Protein AF-A0A2K5SFR6-F1 (afdb_monomer_lite)

Radius of gyration: 25.39 Å; chains: 1; bounding box: 59×29×56 Å

Organism: Cebus imitator (NCBI:txid2715852)

InterPro domains:
  IPR006846 Small ribosomal subunit protein eS30 [PF04758] (9-57)

Structure (mmCIF, N/CA/C/O backbone):
data_AF-A0A2K5SFR6-F1
#
_entry.id   AF-A0A2K5SFR6-F1
#
loop_
_atom_site.group_PDB
_atom_site.id
_atom_site.type_symbol
_atom_site.label_atom_id
_atom_site.label_alt_id
_atom_site.label_comp_id
_atom_site.label_asym_id
_atom_site.label_entity_id
_atom_site.label_seq_id
_atom_site.pdbx_PDB_ins_code
_atom_site.Cartn_x
_atom_site.Cartn_y
_atom_site.Cartn_z
_atom_site.occupancy
_atom_site.B_iso_or_equiv
_atom_site.auth_seq_id
_atom_site.auth_comp_id
_atom_site.auth_asym_id
_atom_site.auth_atom_id
_atom_site.pdbx_PDB_model_num
ATOM 1 N N . MET A 1 1 ? 35.902 -18.239 -41.750 1.00 46.56 1 MET A N 1
ATOM 2 C CA . MET A 1 1 ? 34.615 -18.613 -41.126 1.00 46.56 1 MET A CA 1
ATOM 3 C C . MET A 1 1 ? 34.106 -17.425 -40.326 1.00 46.56 1 MET A C 1
ATOM 5 O O . MET A 1 1 ? 34.639 -17.160 -39.262 1.00 46.56 1 MET A O 1
ATOM 9 N N . GLY A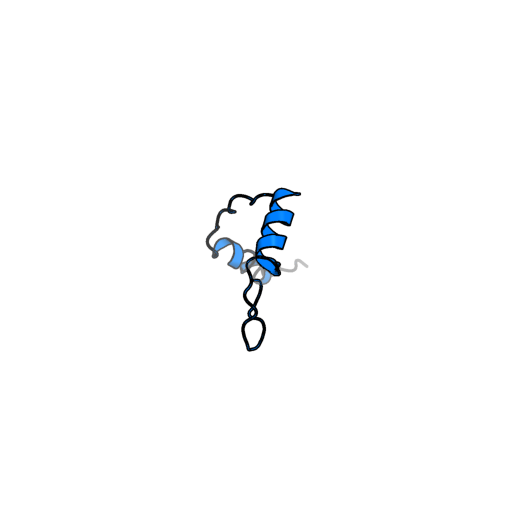 1 2 ? 33.158 -16.659 -40.863 1.00 49.53 2 GLY A N 1
ATOM 10 C CA . GLY A 1 2 ? 32.507 -15.567 -40.138 1.00 49.53 2 GLY A CA 1
ATOM 11 C C . GLY A 1 2 ? 31.017 -15.856 -40.105 1.00 49.53 2 GLY A C 1
ATOM 12 O O . GLY A 1 2 ? 30.359 -15.746 -41.135 1.00 49.53 2 GLY A O 1
ATOM 13 N N . LEU A 1 3 ? 30.502 -16.313 -38.963 1.00 53.31 3 LEU A N 1
ATOM 14 C CA . LEU A 1 3 ? 29.070 -16.549 -38.804 1.00 53.31 3 LEU A CA 1
ATOM 15 C C . LEU A 1 3 ? 28.336 -15.209 -38.915 1.00 53.31 3 LEU A C 1
ATOM 17 O O . LEU A 1 3 ? 28.464 -14.344 -38.051 1.00 53.31 3 LEU A O 1
ATOM 21 N N . HIS A 1 4 ? 27.562 -15.045 -39.985 1.00 56.62 4 HIS A N 1
ATOM 22 C CA . HIS A 1 4 ? 26.633 -13.936 -40.135 1.00 56.62 4 HIS A CA 1
ATOM 23 C C . HIS A 1 4 ? 25.474 -14.167 -39.155 1.00 56.62 4 HIS A C 1
ATOM 25 O O . HIS A 1 4 ? 24.625 -15.036 -39.359 1.00 56.62 4 HIS A O 1
ATOM 31 N N . VAL A 1 5 ? 25.479 -13.442 -38.036 1.00 67.00 5 VAL A N 1
ATOM 32 C CA . VAL A 1 5 ? 24.428 -13.528 -37.018 1.00 67.00 5 VAL A CA 1
ATOM 33 C C . VAL A 1 5 ? 23.171 -12.864 -37.567 1.00 67.00 5 VAL A C 1
ATOM 35 O O . VAL A 1 5 ? 23.141 -11.663 -37.826 1.00 67.00 5 VAL A O 1
ATOM 38 N N . HIS A 1 6 ? 22.106 -13.643 -37.734 1.00 65.00 6 HIS A N 1
ATOM 39 C CA . HIS A 1 6 ? 20.822 -13.113 -38.172 1.00 65.00 6 HIS A CA 1
ATOM 40 C C . HIS A 1 6 ? 20.138 -12.359 -37.019 1.00 65.00 6 HIS A C 1
ATOM 42 O O . HIS A 1 6 ? 19.638 -12.966 -36.074 1.00 65.00 6 HIS A O 1
ATOM 48 N N . VAL A 1 7 ? 20.089 -11.026 -37.101 1.00 63.28 7 VAL A N 1
ATOM 49 C CA . VAL A 1 7 ? 19.657 -10.077 -36.042 1.00 63.28 7 VAL A CA 1
ATOM 50 C C . VAL A 1 7 ? 18.138 -10.119 -35.733 1.00 63.28 7 VAL A C 1
ATOM 52 O O . VAL A 1 7 ? 17.574 -9.196 -35.151 1.00 63.28 7 VAL A O 1
ATOM 55 N N . LYS A 1 8 ? 17.412 -11.188 -36.097 1.00 61.97 8 LYS A N 1
ATOM 56 C CA . LYS A 1 8 ? 15.950 -11.280 -35.871 1.00 61.97 8 LYS A CA 1
ATOM 57 C C . LYS A 1 8 ? 15.556 -11.476 -34.399 1.00 61.97 8 LYS A C 1
ATOM 59 O O . LYS A 1 8 ? 14.420 -11.163 -34.046 1.00 61.97 8 LYS A O 1
ATOM 64 N N . SER A 1 9 ? 16.444 -11.967 -33.533 1.00 71.31 9 SER A N 1
ATOM 65 C CA . SER A 1 9 ? 16.113 -12.283 -32.130 1.00 71.31 9 SER A CA 1
ATOM 66 C C . SER A 1 9 ? 15.962 -11.050 -31.226 1.00 71.31 9 SER A C 1
ATOM 68 O O . SER A 1 9 ? 15.207 -11.097 -30.256 1.00 71.31 9 SER A O 1
ATOM 70 N N . LEU A 1 10 ? 16.609 -9.928 -31.560 1.00 75.00 10 LEU A N 1
ATOM 71 C CA . LEU A 1 10 ? 16.617 -8.703 -30.743 1.00 75.00 10 LEU A CA 1
ATOM 72 C C . LEU A 1 10 ? 15.544 -7.677 -31.136 1.00 75.00 10 LEU A C 1
ATOM 74 O O . LEU A 1 10 ? 15.279 -6.747 -30.379 1.00 75.00 10 LEU A O 1
ATOM 78 N N . ALA A 1 11 ? 14.865 -7.867 -32.269 1.00 80.50 11 ALA A N 1
ATOM 79 C CA . ALA A 1 11 ? 13.921 -6.897 -32.832 1.00 80.50 11 ALA A CA 1
ATOM 80 C C . ALA A 1 11 ? 12.705 -6.573 -31.933 1.00 80.50 11 ALA A C 1
ATOM 82 O O . ALA A 1 11 ? 12.002 -5.593 -32.166 1.00 80.50 11 ALA A O 1
ATOM 83 N N . ARG A 1 12 ? 12.424 -7.398 -30.914 1.00 81.38 12 ARG A N 1
ATOM 84 C CA . ARG A 1 12 ? 11.296 -7.217 -29.978 1.00 81.38 12 ARG A CA 1
ATOM 85 C C . ARG A 1 12 ? 11.715 -6.793 -28.570 1.00 81.38 12 ARG A C 1
ATOM 87 O O . ARG A 1 12 ? 10.846 -6.630 -27.711 1.00 81.38 12 ARG A O 1
ATOM 94 N N . ALA A 1 13 ? 13.011 -6.613 -28.318 1.00 87.31 13 ALA A N 1
ATOM 95 C CA . ALA A 1 13 ? 13.494 -6.170 -27.018 1.00 87.31 13 ALA A CA 1
ATOM 96 C C . ALA A 1 13 ? 12.919 -4.780 -26.689 1.00 87.31 13 ALA A C 1
ATOM 98 O O . ALA A 1 13 ? 12.964 -3.862 -27.500 1.00 87.31 13 ALA A O 1
ATOM 99 N N . GLY A 1 14 ? 12.309 -4.630 -25.511 1.00 85.38 14 GLY A N 1
ATOM 100 C CA . GLY A 1 14 ? 11.764 -3.347 -25.054 1.00 85.38 14 GLY A CA 1
ATOM 101 C C . GLY A 1 14 ? 10.424 -2.909 -25.667 1.00 85.38 14 GLY A C 1
ATOM 102 O O . GLY A 1 14 ? 9.862 -1.931 -25.173 1.00 85.38 14 GLY A O 1
ATOM 103 N N . LYS A 1 15 ? 9.8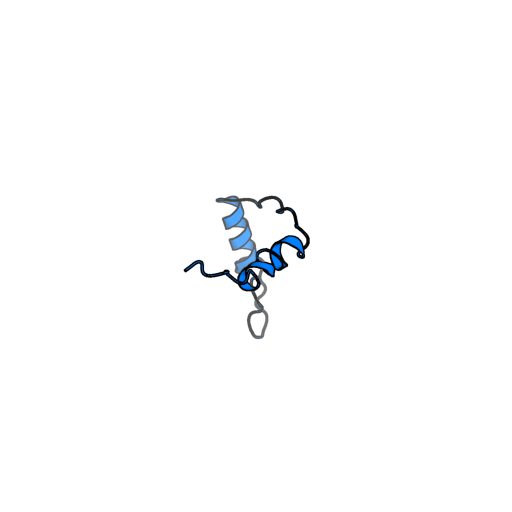57 -3.641 -26.646 1.00 89.38 15 LYS A N 1
ATOM 104 C CA . LYS A 1 15 ? 8.595 -3.276 -27.334 1.00 89.38 15 LYS A CA 1
ATOM 105 C C . LYS A 1 15 ? 7.465 -2.928 -26.358 1.00 89.38 15 LYS A C 1
ATOM 107 O O . LYS A 1 15 ? 6.831 -1.888 -26.488 1.00 89.38 15 LYS A O 1
ATOM 112 N N . VAL A 1 16 ? 7.241 -3.779 -25.355 1.00 87.50 16 VAL A N 1
ATOM 113 C CA . VAL A 1 16 ? 6.135 -3.610 -24.396 1.00 87.50 16 VAL A CA 1
ATOM 114 C C . VAL A 1 16 ? 6.373 -2.417 -23.472 1.00 87.50 16 VAL A C 1
ATOM 116 O O . VAL A 1 16 ? 5.464 -1.630 -23.239 1.00 87.50 16 VAL A O 1
ATOM 119 N N . ARG A 1 17 ? 7.610 -2.225 -22.998 1.00 86.44 17 ARG A N 1
ATOM 120 C CA . ARG A 1 17 ? 7.957 -1.136 -22.072 1.00 86.44 17 ARG A CA 1
ATOM 121 C C . ARG A 1 17 ? 7.819 0.250 -22.713 1.00 86.44 17 ARG A C 1
ATOM 123 O O . ARG A 1 17 ? 7.512 1.199 -22.001 1.00 86.44 17 ARG A O 1
ATOM 130 N N . GLY A 1 18 ? 8.056 0.361 -24.023 1.00 86.44 18 GLY A N 1
ATOM 131 C CA . GLY A 1 18 ? 7.842 1.597 -24.785 1.00 86.44 18 GLY A CA 1
ATOM 132 C C . GLY A 1 18 ? 6.388 1.819 -25.210 1.00 86.44 18 GLY A C 1
ATOM 133 O O . GLY A 1 18 ? 5.965 2.961 -25.336 1.00 86.44 18 GLY A O 1
ATOM 134 N N . GLN A 1 1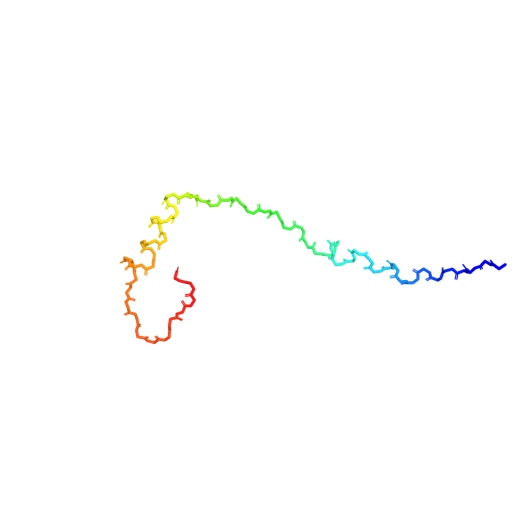9 ? 5.618 0.742 -25.402 1.00 92.38 19 GLN A N 1
ATOM 135 C CA . GLN A 1 19 ? 4.207 0.822 -25.790 1.00 92.38 19 GLN A CA 1
ATOM 136 C C . GLN A 1 19 ? 3.289 1.207 -24.621 1.00 92.38 19 GLN A C 1
ATOM 138 O O . GLN A 1 19 ? 2.266 1.856 -24.825 1.00 92.38 19 GLN A O 1
ATOM 143 N N . THR A 1 20 ? 3.617 0.793 -23.396 1.00 90.19 20 THR A N 1
ATOM 144 C CA . THR A 1 20 ? 2.778 1.079 -22.227 1.00 90.19 20 THR A CA 1
ATOM 145 C C . THR A 1 20 ? 2.882 2.545 -21.799 1.00 90.19 20 THR A C 1
ATOM 147 O O . THR A 1 20 ? 4.003 3.045 -21.662 1.00 90.19 20 THR A O 1
ATOM 150 N N . PRO A 1 21 ? 1.757 3.226 -21.501 1.00 91.31 21 PRO A N 1
ATOM 151 C CA . PRO A 1 21 ? 1.791 4.581 -20.968 1.00 91.31 21 PRO A CA 1
ATOM 152 C C . PRO A 1 21 ? 2.546 4.602 -19.636 1.00 91.31 21 PRO A C 1
ATOM 154 O O . PRO A 1 21 ? 2.321 3.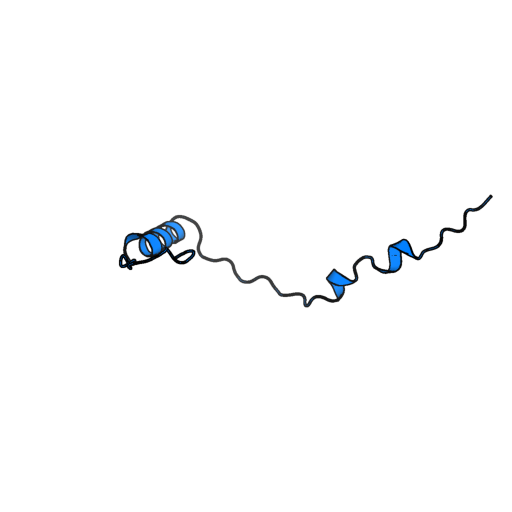771 -18.751 1.00 91.31 21 PRO A O 1
ATOM 157 N N . ARG A 1 22 ? 3.462 5.561 -19.480 1.00 88.44 22 ARG A N 1
ATOM 158 C CA . ARG A 1 22 ? 4.275 5.677 -18.269 1.00 88.44 22 ARG A CA 1
ATOM 159 C C . ARG A 1 22 ? 3.501 6.442 -17.198 1.00 88.44 22 ARG A C 1
ATOM 161 O O . ARG A 1 22 ? 3.543 7.665 -17.143 1.00 88.44 22 ARG A O 1
ATOM 168 N N . VAL A 1 23 ? 2.797 5.707 -16.343 1.00 91.69 23 VAL A N 1
ATOM 169 C CA . VAL A 1 23 ? 2.033 6.288 -15.231 1.00 91.69 23 VAL A CA 1
ATOM 170 C C . VAL A 1 23 ? 2.982 6.712 -14.105 1.00 91.69 23 VAL A C 1
ATOM 172 O O . VAL A 1 23 ? 3.825 5.929 -13.655 1.00 91.69 23 VAL A O 1
ATOM 175 N N . ALA A 1 24 ? 2.860 7.962 -13.654 1.00 89.75 24 ALA A N 1
ATOM 176 C CA . ALA A 1 24 ? 3.609 8.477 -12.513 1.00 89.75 24 ALA A CA 1
ATOM 177 C C . ALA A 1 24 ? 3.157 7.801 -11.208 1.00 89.75 24 ALA A C 1
ATOM 179 O O . ALA A 1 24 ? 1.992 7.435 -11.041 1.00 89.75 24 ALA A O 1
ATOM 180 N N . LYS A 1 25 ? 4.083 7.629 -10.261 1.00 88.31 25 LYS A N 1
ATOM 181 C CA . LYS A 1 25 ? 3.746 7.059 -8.952 1.00 88.31 25 LYS A CA 1
ATOM 182 C C . LYS A 1 25 ? 2.906 8.059 -8.161 1.00 88.31 25 LYS A C 1
ATOM 184 O O . LYS A 1 25 ? 3.245 9.235 -8.102 1.00 88.31 25 LYS A O 1
ATOM 189 N N . GLN A 1 26 ? 1.852 7.562 -7.527 1.00 87.69 26 GLN A N 1
ATOM 190 C CA . GLN A 1 26 ? 1.060 8.343 -6.581 1.00 87.69 26 GLN A CA 1
ATOM 191 C C . GLN A 1 26 ? 1.841 8.592 -5.283 1.00 87.69 26 GLN A C 1
ATOM 193 O O . GLN A 1 26 ? 2.760 7.842 -4.933 1.00 87.69 26 GLN A O 1
ATOM 198 N N . GLU A 1 27 ? 1.447 9.641 -4.564 1.00 85.12 27 GLU A N 1
ATOM 199 C CA . GLU A 1 27 ? 2.025 10.008 -3.275 1.00 85.12 27 GLU A CA 1
ATOM 200 C C . GLU A 1 27 ? 1.798 8.923 -2.206 1.00 85.12 27 GLU A C 1
ATOM 202 O O . GLU A 1 27 ? 0.814 8.174 -2.217 1.00 85.12 27 GLU A O 1
ATOM 207 N N . LYS A 1 28 ? 2.748 8.807 -1.270 1.00 80.44 28 LYS A N 1
ATOM 208 C CA . LYS A 1 28 ? 2.719 7.784 -0.221 1.00 80.44 28 LYS A CA 1
ATOM 209 C C . LYS A 1 28 ? 1.756 8.173 0.901 1.00 80.44 28 LYS A C 1
ATOM 211 O O . LYS A 1 28 ? 1.781 9.278 1.424 1.00 80.44 28 LYS A O 1
ATOM 216 N N . LYS A 1 29 ? 0.950 7.201 1.326 1.00 83.06 29 LYS A N 1
ATOM 217 C CA . LYS A 1 29 ? -0.005 7.347 2.435 1.00 83.06 29 LYS A CA 1
ATOM 218 C C . LYS A 1 29 ? 0.697 7.379 3.800 1.00 83.06 29 LYS A C 1
ATOM 220 O O . LYS A 1 29 ? 1.832 6.924 3.935 1.00 83.06 29 LYS A O 1
ATOM 225 N N . LYS A 1 30 ? -0.044 7.826 4.824 1.00 84.81 30 LYS A N 1
ATOM 226 C CA . LYS A 1 30 ? 0.371 7.849 6.241 1.00 84.81 30 LYS A CA 1
ATOM 227 C C . LYS A 1 30 ? 0.986 6.508 6.672 1.00 84.81 30 LYS A C 1
ATOM 229 O O . LYS A 1 30 ? 0.430 5.445 6.386 1.00 84.81 30 LYS A O 1
ATOM 234 N N . THR A 1 31 ? 2.104 6.564 7.390 1.00 89.06 31 THR A N 1
ATOM 235 C CA . THR A 1 31 ? 2.852 5.405 7.906 1.00 89.06 31 THR A CA 1
ATOM 236 C C . THR A 1 31 ? 2.836 5.368 9.442 1.00 89.06 31 THR A C 1
ATOM 238 O O . THR A 1 31 ? 2.318 6.275 10.094 1.00 89.06 31 THR A O 1
ATOM 241 N N . GLY A 1 32 ? 3.341 4.281 10.037 1.00 92.50 32 GLY A N 1
ATOM 242 C CA . GLY A 1 32 ? 3.538 4.178 11.488 1.00 92.50 32 GLY A CA 1
ATOM 243 C C . GLY A 1 32 ? 2.256 4.020 12.313 1.00 92.50 32 GLY A C 1
ATOM 244 O O . GLY A 1 32 ? 1.284 3.391 11.885 1.00 92.50 32 GLY A O 1
ATOM 245 N N . GLN A 1 33 ? 2.270 4.571 13.527 1.00 93.19 33 GLN A N 1
ATOM 246 C CA . GLN A 1 33 ? 1.214 4.402 14.531 1.00 93.19 33 GLN A CA 1
ATOM 247 C C . GLN A 1 33 ? -0.157 4.881 14.034 1.00 93.19 33 GLN A C 1
ATOM 249 O O . GLN A 1 33 ? -1.157 4.182 14.197 1.00 93.19 33 GLN A O 1
ATOM 254 N N . THR A 1 34 ? -0.202 6.023 13.347 1.00 91.56 34 THR A N 1
ATOM 255 C CA . THR A 1 34 ? -1.444 6.587 12.801 1.00 91.56 34 THR A CA 1
ATOM 256 C C . THR A 1 34 ? -2.091 5.650 11.784 1.00 91.56 34 THR A C 1
ATOM 258 O O . THR A 1 34 ? -3.310 5.484 11.785 1.00 91.56 34 THR A O 1
ATOM 261 N N . LYS A 1 35 ? -1.286 4.973 10.952 1.00 93.56 35 LYS A N 1
ATOM 262 C CA . LYS A 1 35 ? -1.795 3.968 10.009 1.00 93.56 35 LYS A CA 1
ATOM 263 C C . LYS A 1 35 ? -2.416 2.782 10.744 1.00 93.56 35 LYS A C 1
ATOM 265 O O . LYS A 1 35 ? -3.513 2.365 10.389 1.00 93.56 35 LYS A O 1
ATOM 270 N N . ARG A 1 36 ? -1.745 2.281 11.787 1.00 93.69 36 ARG A N 1
ATOM 271 C CA . ARG A 1 36 ? -2.240 1.153 12.591 1.00 93.69 36 ARG A CA 1
ATOM 272 C C . ARG A 1 36 ? -3.556 1.491 13.296 1.00 93.69 36 ARG A C 1
ATOM 274 O O . ARG A 1 36 ? -4.477 0.685 13.254 1.00 93.69 36 ARG A O 1
ATOM 281 N N . ARG A 1 37 ? -3.685 2.704 13.850 1.00 93.06 37 ARG A N 1
ATOM 282 C CA . ARG A 1 37 ? -4.941 3.182 14.457 1.00 93.06 37 ARG A CA 1
ATOM 283 C C . ARG A 1 37 ? -6.087 3.215 13.443 1.00 93.06 37 ARG A C 1
ATOM 285 O O . ARG A 1 37 ? -7.175 2.732 13.734 1.00 93.06 37 ARG A O 1
ATOM 292 N N . MET A 1 38 ? -5.840 3.736 12.239 1.00 92.00 38 MET A N 1
ATOM 293 C CA . MET A 1 38 ? -6.856 3.756 11.180 1.00 92.00 38 MET A CA 1
ATOM 294 C C . MET A 1 38 ? -7.262 2.347 10.733 1.00 92.00 38 MET A C 1
ATOM 296 O O . MET A 1 38 ? -8.441 2.126 10.480 1.00 92.00 38 MET A O 1
ATOM 300 N N . GLN A 1 39 ? -6.317 1.408 10.627 1.00 92.25 39 GLN A N 1
ATOM 301 C CA . GLN A 1 39 ? -6.607 0.017 10.256 1.00 92.25 39 GLN A CA 1
ATOM 302 C C . GLN A 1 39 ? -7.433 -0.696 11.330 1.00 92.25 39 GLN A C 1
ATOM 304 O O . GLN A 1 39 ? -8.404 -1.365 11.001 1.00 92.25 39 GLN A O 1
ATOM 309 N N . TYR A 1 40 ? -7.098 -0.512 12.610 1.00 93.81 40 TYR A N 1
ATOM 310 C CA . TYR A 1 40 ? -7.872 -1.086 13.711 1.00 93.81 40 TYR A CA 1
ATOM 311 C C . TYR A 1 40 ? -9.326 -0.597 13.696 1.00 93.81 40 TYR A C 1
ATOM 313 O O . TYR A 1 40 ? -10.256 -1.401 13.738 1.00 93.81 40 TYR A O 1
ATOM 321 N N . ASN A 1 41 ? -9.528 0.715 13.544 1.00 91.81 41 ASN A N 1
ATOM 322 C CA . ASN A 1 41 ? -10.872 1.275 13.465 1.00 91.81 41 ASN A CA 1
ATOM 323 C C . ASN A 1 41 ? -11.644 0.744 12.243 1.00 91.81 41 ASN A C 1
ATOM 325 O O . ASN A 1 41 ? -12.819 0.422 12.375 1.00 91.81 41 ASN A O 1
ATOM 329 N N . GLN A 1 42 ? -10.988 0.604 11.082 1.00 89.75 42 GLN A N 1
ATOM 330 C CA . GLN A 1 42 ? -11.598 0.056 9.860 1.00 89.75 42 GLN A CA 1
ATOM 331 C C . GLN A 1 42 ? -11.945 -1.430 9.963 1.00 89.75 42 GLN A C 1
ATOM 333 O O . GLN A 1 42 ? -12.946 -1.839 9.395 1.00 89.75 42 GLN A O 1
ATOM 338 N N . HIS A 1 43 ? -11.148 -2.242 10.660 1.00 89.31 43 HIS A N 1
ATOM 339 C CA . HIS A 1 43 ? -11.369 -3.690 10.716 1.00 89.31 43 HIS A CA 1
ATOM 340 C C . HIS A 1 43 ? -12.275 -4.141 11.863 1.00 89.31 43 HIS A C 1
ATOM 342 O O . HIS A 1 43 ? -12.921 -5.179 11.733 1.00 89.31 43 HIS A O 1
ATOM 348 N N . PHE A 1 44 ? -12.311 -3.398 12.973 1.00 85.94 44 PHE A N 1
ATOM 349 C CA . PHE A 1 44 ? -12.957 -3.868 14.201 1.00 85.94 44 PHE A CA 1
ATOM 350 C C . PHE A 1 44 ? -14.033 -2.930 14.738 1.00 85.94 44 PHE A C 1
ATOM 352 O O . PHE A 1 44 ? -15.078 -3.403 15.162 1.00 85.94 44 PHE A O 1
ATOM 359 N N . VAL A 1 45 ? -13.797 -1.615 14.732 1.00 87.56 45 VAL A N 1
ATOM 360 C CA . VAL A 1 45 ? -14.711 -0.658 15.383 1.00 87.56 45 VAL A CA 1
ATOM 361 C C . VAL A 1 45 ? -15.857 -0.258 14.457 1.00 87.56 45 VAL A C 1
ATOM 363 O O . VAL A 1 45 ? -17.007 -0.212 14.874 1.00 87.56 45 VAL A O 1
ATOM 366 N N . ASN A 1 46 ? -15.550 0.007 13.188 1.00 85.06 46 ASN A N 1
ATOM 367 C CA . ASN A 1 46 ? -16.513 0.544 12.227 1.00 85.06 46 ASN A CA 1
ATOM 368 C C . ASN A 1 46 ? -17.238 -0.548 11.420 1.00 85.06 46 ASN A C 1
ATOM 370 O O . ASN A 1 46 ? -18.026 -0.230 10.532 1.00 85.06 46 ASN A O 1
ATOM 374 N N . VAL A 1 47 ? -16.953 -1.828 11.681 1.00 84.12 47 VAL A N 1
ATOM 375 C CA . VAL A 1 47 ? -17.537 -2.954 10.942 1.00 84.12 47 VAL A CA 1
ATOM 376 C C . VAL A 1 47 ? -18.805 -3.424 11.627 1.00 84.12 47 VAL A C 1
ATOM 378 O O . VAL A 1 47 ? -18.775 -3.865 12.771 1.00 84.12 47 VAL A O 1
ATOM 381 N N . VAL A 1 48 ? -19.908 -3.415 10.882 1.00 82.12 48 VAL A N 1
ATOM 382 C CA . VAL A 1 48 ? -21.128 -4.129 11.263 1.00 82.12 48 VAL A CA 1
ATOM 383 C C . VAL A 1 48 ? -21.015 -5.568 10.747 1.00 82.12 48 VAL A C 1
ATOM 385 O O . VAL A 1 48 ? -20.777 -5.753 9.548 1.00 82.12 48 VAL A O 1
ATOM 388 N N . PRO A 1 49 ? -21.163 -6.600 11.601 1.00 80.19 49 PRO A N 1
ATOM 389 C CA . PRO A 1 49 ? -21.195 -7.985 11.153 1.00 80.19 49 PRO A CA 1
ATOM 390 C C . PRO A 1 49 ? -22.360 -8.175 10.181 1.00 80.19 49 PRO A C 1
ATOM 392 O O . PRO A 1 49 ? -23.525 -8.084 10.557 1.00 80.19 49 PRO A O 1
ATOM 395 N N . THR A 1 50 ? -22.040 -8.399 8.911 1.00 79.81 50 THR A N 1
ATOM 396 C CA . THR 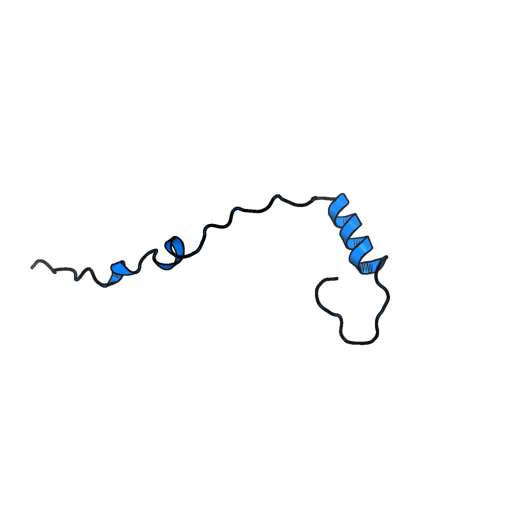A 1 50 ? -23.035 -8.684 7.876 1.00 79.81 50 THR A CA 1
ATOM 397 C C . THR A 1 50 ? -23.135 -10.188 7.667 1.00 79.81 50 THR A C 1
ATOM 399 O O . THR A 1 50 ? -22.143 -10.914 7.767 1.00 79.81 50 THR A O 1
ATOM 402 N N . PHE A 1 51 ? -24.345 -10.673 7.393 1.00 79.50 51 PHE A N 1
ATOM 403 C CA . PHE A 1 51 ? -24.568 -12.075 7.055 1.00 79.50 51 PHE A CA 1
ATOM 404 C C . PHE A 1 51 ? -24.014 -12.372 5.652 1.00 79.50 51 PHE A C 1
ATOM 406 O O . PHE A 1 51 ? -24.256 -11.617 4.711 1.00 79.50 51 PHE A O 1
ATOM 413 N N . GLY A 1 52 ? -23.274 -13.475 5.506 1.00 82.25 52 GLY A N 1
ATOM 414 C CA . GLY A 1 52 ? -22.688 -13.914 4.234 1.00 82.25 52 GLY A CA 1
ATOM 415 C C . GLY A 1 52 ? -21.159 -14.042 4.257 1.00 82.25 52 GLY A C 1
ATOM 416 O O . GLY A 1 52 ? -20.516 -13.980 5.303 1.00 82.25 52 GLY A O 1
ATOM 417 N N . LYS A 1 53 ? -20.555 -14.271 3.083 1.00 81.25 53 LYS A N 1
ATOM 418 C CA . LYS A 1 53 ? -19.093 -14.403 2.943 1.00 81.25 53 LYS A CA 1
ATOM 419 C C . LYS A 1 53 ? -18.420 -13.037 3.103 1.00 81.25 53 LYS A C 1
ATOM 421 O O . LYS A 1 53 ? -18.850 -12.066 2.486 1.00 81.25 53 LYS A O 1
ATOM 426 N N . LYS A 1 54 ? -17.323 -12.977 3.869 1.00 78.81 54 LYS A N 1
ATOM 427 C CA . LYS A 1 54 ? -16.512 -11.756 4.007 1.00 78.81 54 LYS A CA 1
ATOM 428 C C . LYS A 1 54 ? -16.038 -11.279 2.630 1.00 78.81 54 LYS A C 1
ATOM 430 O O . LYS A 1 54 ? -15.410 -12.037 1.890 1.00 78.81 54 LYS A O 1
ATOM 435 N N . LYS A 1 55 ? -16.344 -10.026 2.293 1.00 78.06 55 LYS A N 1
ATOM 436 C CA . LYS A 1 55 ? -15.997 -9.412 1.009 1.00 78.06 55 LYS A CA 1
ATOM 437 C C . LYS A 1 55 ? -14.673 -8.661 1.147 1.00 78.06 55 LYS A C 1
ATOM 439 O O . LYS A 1 55 ? -14.653 -7.642 1.813 1.00 78.06 55 LYS A O 1
ATOM 444 N N . GLY A 1 56 ? -13.615 -9.161 0.499 1.00 77.12 56 GLY A N 1
ATOM 445 C CA . GLY A 1 56 ? -12.318 -8.486 0.325 1.00 77.12 56 GLY A CA 1
ATOM 446 C C . GLY A 1 56 ? -11.678 -7.885 1.590 1.00 77.12 56 GLY A C 1
ATOM 447 O O . GLY A 1 56 ? -12.107 -8.157 2.710 1.00 77.12 56 GLY A O 1
ATOM 448 N N . PRO A 1 57 ? -10.612 -7.083 1.432 1.00 78.44 57 PRO A N 1
ATOM 449 C CA . PRO A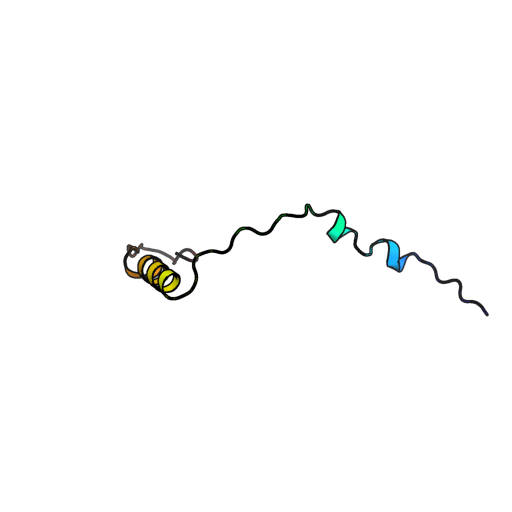 1 57 ? -10.203 -6.148 2.471 1.00 78.44 57 PRO A CA 1
ATOM 450 C C . PRO A 1 57 ? -11.380 -5.219 2.790 1.00 78.44 57 PRO A C 1
ATOM 452 O O . PRO A 1 57 ? -11.993 -4.686 1.863 1.00 78.44 57 PRO A O 1
ATOM 455 N N . ILE A 1 58 ? -11.671 -5.055 4.081 1.00 65.88 58 ILE A N 1
ATOM 456 C CA . ILE A 1 58 ? -12.542 -3.980 4.574 1.00 65.88 58 ILE A CA 1
ATOM 457 C C . ILE A 1 58 ? -11.780 -2.663 4.457 1.00 65.88 58 ILE A C 1
ATOM 459 O O . ILE A 1 58 ? -10.602 -2.656 4.896 1.00 65.88 58 ILE A O 1
#

Secondary structure (DSSP, 8-state):
------GGGSTTTTHHHHHS--PPPPPPPP-HHHHHHHHHIIIIIS----SSS--S--

Foldseek 3Di:
DDDPDDPPVCPCPCVVVVPDDDDDDDDDDDDDPVVVVVLCCQPPVVDDDDPDDDDDRD

pLDDT: mean 81.88, std 11.48, range [46.56, 93.81]

Sequence (58 aa):
MGLHVHVKSLARAGKVRGQTPRVAKQEKKKTGQTKRRMQYNQHFVNVVPTFGKKKGPI